Protein AF-A0A1S0TKR7-F1 (afdb_monomer_lite)

Secondary structure (DSSP, 8-state):
--HHHHHHHHHH-SSPPHHHHHHHHHHH-HHHHHHTTPPTTBTTB-SS-----

pLDDT: mean 96.0, std 5.03, range [64.12, 98.75]

Organism: Loa loa (NCBI:txid7209)

Structure (mmCIF, N/CA/C/O backbone):
data_AF-A0A1S0TKR7-F1
#
_entry.id   AF-A0A1S0TKR7-F1
#
loop_
_atom_site.group_PDB
_atom_site.id
_atom_site.type_symbol
_atom_site.label_atom_id
_atom_site.label_alt_id
_atom_site.label_comp_id
_atom_site.label_asym_id
_atom_site.label_entity_id
_atom_site.label_seq_id
_atom_site.pdbx_PDB_ins_code
_atom_site.Cartn_x
_atom_site.Cartn_y
_atom_site.Cartn_z
_atom_site.occupancy
_atom_site.B_iso_or_equiv
_atom_site.auth_seq_id
_atom_site.auth_comp_id
_atom_site.auth_asym_id
_atom_site.auth_atom_id
_atom_site.pdbx_PDB_model_num
ATOM 1 N N . MET A 1 1 ? 21.755 -2.665 -6.768 1.00 64.12 1 MET A N 1
ATOM 2 C CA . MET A 1 1 ? 21.042 -2.551 -8.059 1.00 64.12 1 MET A CA 1
ATOM 3 C C . MET A 1 1 ? 21.490 -1.242 -8.667 1.00 64.12 1 MET A C 1
ATOM 5 O O . MET A 1 1 ? 21.463 -0.251 -7.954 1.00 64.12 1 MET A O 1
ATOM 9 N N . ASN A 1 2 ? 21.985 -1.246 -9.898 1.00 90.50 2 ASN A N 1
ATOM 10 C CA . ASN A 1 2 ? 22.364 -0.007 -10.580 1.00 90.50 2 ASN A CA 1
ATOM 11 C C . ASN A 1 2 ? 21.089 0.736 -11.020 1.00 90.50 2 ASN A C 1
ATOM 13 O O . ASN A 1 2 ? 20.121 0.092 -11.434 1.00 90.50 2 ASN A O 1
ATOM 17 N N . ASP A 1 3 ? 21.098 2.066 -10.969 1.00 91.12 3 ASP A N 1
ATOM 18 C CA . ASP A 1 3 ? 20.011 2.946 -11.415 1.00 91.12 3 ASP A CA 1
ATOM 19 C C . ASP A 1 3 ? 19.456 2.566 -12.795 1.00 91.12 3 ASP A C 1
ATOM 21 O O . ASP A 1 3 ? 18.241 2.523 -12.989 1.00 91.12 3 ASP A O 1
ATOM 25 N N . LYS A 1 4 ? 20.318 2.184 -13.746 1.00 92.69 4 LYS A N 1
ATOM 26 C CA . LYS A 1 4 ? 19.890 1.754 -15.090 1.00 92.69 4 LYS A CA 1
ATOM 27 C C . LYS A 1 4 ? 18.998 0.511 -15.054 1.00 92.69 4 LYS A C 1
ATOM 29 O O . LYS A 1 4 ? 18.015 0.426 -15.790 1.00 92.69 4 LYS A O 1
ATOM 34 N N . GLU A 1 5 ? 19.313 -0.453 -14.194 1.00 91.38 5 GLU A N 1
ATOM 35 C CA . GLU A 1 5 ? 18.511 -1.670 -14.047 1.00 91.38 5 GLU A CA 1
ATOM 36 C C . GLU A 1 5 ? 17.197 -1.402 -13.317 1.00 91.38 5 GLU A C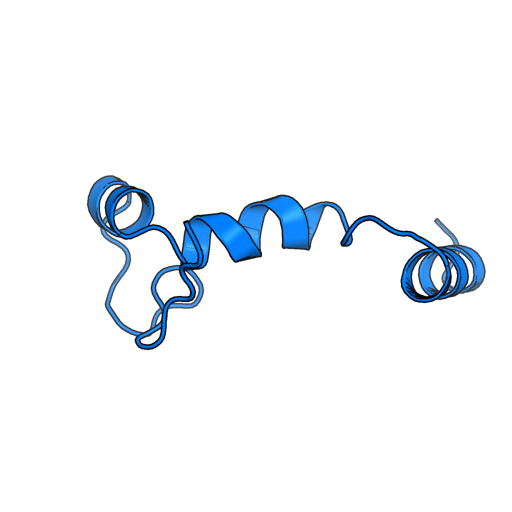 1
ATOM 38 O O . GLU A 1 5 ? 16.173 -1.988 -13.675 1.00 91.38 5 GLU A O 1
ATOM 43 N N . ALA A 1 6 ? 17.219 -0.511 -12.322 1.00 89.69 6 ALA A N 1
ATOM 44 C CA . ALA A 1 6 ? 16.024 -0.096 -11.597 1.00 89.69 6 ALA A CA 1
ATOM 45 C C . ALA A 1 6 ? 15.034 0.613 -12.534 1.00 89.69 6 ALA A C 1
ATOM 47 O O . ALA A 1 6 ? 13.858 0.251 -12.570 1.00 89.69 6 ALA A O 1
ATOM 48 N N . VAL A 1 7 ? 15.519 1.542 -13.366 1.00 94.12 7 VAL A N 1
ATOM 49 C CA . VAL A 1 7 ? 14.703 2.231 -14.378 1.00 94.12 7 VAL A CA 1
ATOM 50 C C . VAL A 1 7 ? 14.164 1.251 -15.417 1.00 94.12 7 VAL A C 1
ATOM 52 O O . VAL A 1 7 ? 12.986 1.325 -15.766 1.00 94.12 7 VAL A O 1
ATOM 55 N N . ARG A 1 8 ? 14.982 0.299 -15.887 1.00 94.62 8 ARG A N 1
ATOM 56 C CA . ARG A 1 8 ? 14.510 -0.744 -16.810 1.00 94.62 8 ARG A CA 1
ATOM 57 C C . ARG A 1 8 ? 13.364 -1.541 -16.190 1.00 94.62 8 ARG A C 1
ATOM 59 O O . ARG A 1 8 ? 12.313 -1.650 -16.809 1.00 94.62 8 ARG A O 1
ATOM 66 N N . LYS A 1 9 ? 13.538 -2.043 -14.961 1.00 93.31 9 LYS A N 1
ATOM 67 C CA . LYS A 1 9 ? 12.492 -2.802 -14.258 1.00 93.31 9 LYS A CA 1
ATOM 68 C C . LYS A 1 9 ? 11.219 -1.984 -14.061 1.00 93.31 9 LYS A C 1
ATOM 70 O O . LYS A 1 9 ? 10.145 -2.532 -14.252 1.00 93.31 9 LYS A O 1
ATOM 75 N N . LEU A 1 10 ? 11.322 -0.695 -13.731 1.00 93.75 10 LEU A N 1
ATOM 76 C CA . LEU A 1 10 ? 10.153 0.181 -13.598 1.00 93.75 10 LEU A CA 1
ATOM 77 C C . LEU A 1 10 ? 9.339 0.264 -14.901 1.00 93.75 10 LEU A C 1
ATOM 79 O O . LEU A 1 10 ? 8.119 0.353 -14.851 1.00 93.75 10 LEU A O 1
ATOM 83 N N . ARG A 1 11 ? 10.010 0.245 -16.058 1.00 95.06 11 ARG A N 1
ATOM 84 C CA . ARG A 1 11 ? 9.367 0.400 -17.371 1.00 95.06 11 ARG A CA 1
ATOM 85 C C . ARG A 1 11 ? 8.831 -0.898 -17.963 1.00 95.06 11 ARG A C 1
ATOM 87 O O . ARG A 1 11 ? 7.900 -0.838 -18.752 1.00 95.06 11 ARG A O 1
ATOM 94 N N . THR A 1 12 ? 9.446 -2.037 -17.653 1.00 96.44 12 THR A N 1
ATOM 95 C CA . THR A 1 12 ? 9.149 -3.308 -18.339 1.00 96.44 12 THR A CA 1
ATOM 96 C C . THR A 1 12 ? 8.526 -4.372 -17.442 1.00 96.44 12 THR A C 1
ATOM 98 O O . THR A 1 12 ? 8.192 -5.444 -17.929 1.00 96.44 12 THR A O 1
ATOM 101 N N . SER A 1 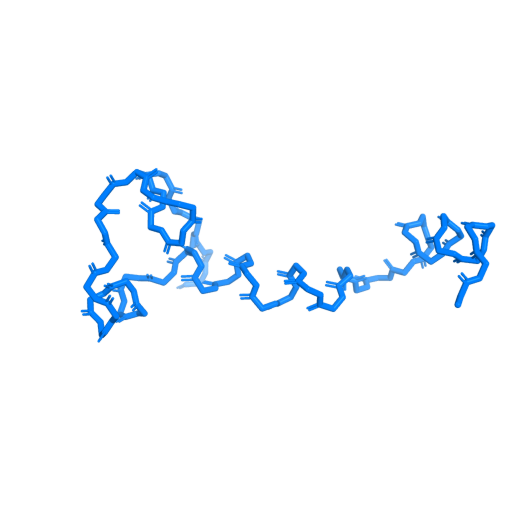13 ? 8.457 -4.154 -16.129 1.00 95.44 13 SER A N 1
ATOM 102 C CA . SER A 1 13 ? 7.876 -5.129 -15.205 1.00 95.44 13 SER A CA 1
ATOM 103 C C . SER A 1 13 ? 6.357 -5.012 -15.182 1.00 95.44 13 SER A C 1
ATOM 105 O O . SER A 1 13 ? 5.834 -3.946 -14.878 1.00 95.44 13 SER A O 1
ATOM 107 N N . GLU A 1 14 ? 5.667 -6.137 -15.363 1.00 97.19 14 GLU A N 1
ATOM 108 C CA . GLU A 1 14 ? 4.219 -6.266 -15.118 1.00 97.19 14 GLU A CA 1
ATOM 109 C C . GLU A 1 14 ? 3.851 -6.050 -13.640 1.00 97.19 14 GLU A C 1
ATOM 111 O O . GLU A 1 14 ? 2.727 -5.707 -13.285 1.00 97.19 14 GLU A O 1
ATOM 116 N N . HIS A 1 15 ? 4.818 -6.258 -12.744 1.00 95.81 15 HIS A N 1
ATOM 117 C CA . HIS A 1 15 ? 4.631 -6.100 -11.308 1.00 95.81 15 HIS A CA 1
ATOM 118 C C . HIS A 1 15 ? 5.135 -4.740 -10.831 1.00 95.81 15 HIS A C 1
ATOM 120 O O . HIS A 1 15 ? 6.235 -4.314 -11.199 1.00 95.81 15 HIS A O 1
ATOM 126 N N . SER A 1 16 ? 4.402 -4.123 -9.903 1.00 95.69 16 SER A N 1
ATOM 127 C CA . SER A 1 16 ? 4.870 -2.932 -9.191 1.00 95.69 16 SER A CA 1
ATOM 128 C C . SER A 1 16 ? 6.156 -3.211 -8.390 1.00 95.69 16 SER A C 1
ATOM 130 O O . SER A 1 16 ? 6.382 -4.347 -7.953 1.00 95.69 16 SER A O 1
ATOM 132 N N . PRO A 1 17 ? 6.985 -2.184 -8.113 1.00 94.94 17 PRO A N 1
ATOM 133 C CA . PRO A 1 17 ? 8.152 -2.326 -7.245 1.00 94.94 17 PRO A CA 1
ATOM 134 C C . PRO A 1 17 ? 7.788 -2.913 -5.875 1.00 94.94 17 PRO A C 1
ATOM 136 O O . PRO A 1 17 ? 6.723 -2.624 -5.329 1.00 94.94 17 PRO A O 1
ATOM 139 N N . GLY A 1 18 ? 8.690 -3.708 -5.290 1.00 94.12 18 GLY A N 1
ATOM 140 C CA . GLY A 1 18 ? 8.413 -4.478 -4.069 1.00 94.12 18 GLY A CA 1
ATOM 141 C C . GLY A 1 18 ? 7.877 -3.643 -2.898 1.00 94.12 18 GLY A C 1
ATOM 142 O O . GLY A 1 18 ? 6.917 -4.044 -2.249 1.00 94.12 18 GLY A O 1
ATOM 143 N N . SER A 1 19 ? 8.422 -2.445 -2.671 1.00 95.06 19 SER A N 1
ATOM 144 C CA . SER A 1 19 ? 7.943 -1.533 -1.623 1.00 95.06 19 SER A CA 1
ATOM 145 C C . SER A 1 19 ? 6.508 -1.043 -1.859 1.00 95.06 19 SER A C 1
ATOM 147 O O . SER A 1 19 ? 5.740 -0.910 -0.908 1.00 95.06 19 SER A O 1
ATOM 149 N N . ILE A 1 20 ? 6.126 -0.811 -3.118 1.00 96.81 20 ILE A N 1
ATOM 150 C CA . ILE A 1 20 ? 4.784 -0.357 -3.505 1.00 96.81 20 ILE A CA 1
ATOM 151 C C . ILE A 1 20 ? 3.767 -1.493 -3.388 1.00 96.81 20 ILE A C 1
ATOM 153 O O . ILE A 1 20 ? 2.639 -1.251 -2.969 1.00 96.81 20 ILE A O 1
ATOM 157 N N . ARG A 1 21 ? 4.177 -2.739 -3.659 1.00 97.44 21 ARG A N 1
ATOM 158 C CA . ARG A 1 21 ? 3.328 -3.929 -3.465 1.00 97.44 21 ARG A CA 1
ATOM 159 C C . ARG A 1 21 ? 2.875 -4.116 -2.017 1.00 97.44 21 ARG A C 1
ATOM 161 O O . ARG A 1 21 ? 1.834 -4.718 -1.796 1.00 97.44 21 ARG A O 1
ATOM 168 N N . VAL A 1 22 ? 3.636 -3.603 -1.050 1.00 97.75 22 VAL A N 1
ATOM 169 C CA . VAL A 1 22 ? 3.252 -3.602 0.368 1.00 97.75 22 VAL A CA 1
ATOM 170 C C . VAL A 1 22 ? 2.484 -2.328 0.704 1.00 97.75 22 VAL A C 1
ATOM 172 O O . VAL A 1 22 ? 1.343 -2.385 1.153 1.00 97.75 22 VAL A O 1
ATOM 175 N N . LYS A 1 23 ? 3.089 -1.161 0.455 1.00 98.31 23 LYS A N 1
ATOM 176 C CA . LYS A 1 23 ? 2.523 0.119 0.900 1.00 98.31 23 LYS A CA 1
ATOM 177 C C . LYS A 1 23 ? 1.194 0.447 0.225 1.00 98.31 23 LYS A C 1
ATOM 179 O O . LYS A 1 23 ? 0.286 0.902 0.907 1.00 98.31 23 LYS A O 1
ATOM 184 N N . GLY A 1 24 ? 1.059 0.204 -1.079 1.00 97.94 24 GLY A N 1
ATOM 185 C CA . GLY A 1 24 ? -0.143 0.544 -1.844 1.00 97.94 24 GLY A CA 1
ATOM 186 C C . GLY A 1 24 ? -1.394 -0.177 -1.327 1.00 97.94 24 GLY A C 1
ATOM 187 O O . GLY A 1 24 ? -2.308 0.489 -0.844 1.00 97.94 24 GLY A O 1
ATOM 188 N N . PRO A 1 25 ? -1.435 -1.523 -1.358 1.00 98.25 25 PRO A N 1
ATOM 189 C CA . PRO A 1 25 ? -2.586 -2.278 -0.867 1.00 98.25 25 PRO A CA 1
ATOM 190 C C . PRO A 1 25 ? -2.898 -2.025 0.612 1.00 98.25 25 PRO A C 1
ATOM 192 O O . PRO A 1 25 ? -4.062 -1.852 0.960 1.00 98.25 25 PRO A O 1
ATOM 195 N N . LEU A 1 26 ? -1.881 -1.937 1.478 1.00 98.44 26 LEU A N 1
ATOM 196 C CA . LEU A 1 26 ? -2.104 -1.687 2.906 1.00 98.44 26 LEU A CA 1
ATOM 197 C C . LEU A 1 26 ? -2.651 -0.281 3.179 1.00 98.44 26 LEU A C 1
ATOM 199 O O . LEU A 1 26 ? -3.501 -0.131 4.048 1.00 98.44 26 LEU A O 1
ATOM 203 N N . SER A 1 27 ? -2.251 0.729 2.400 1.00 98.56 27 SER A N 1
ATOM 204 C CA . SER A 1 27 ? -2.836 2.077 2.503 1.00 98.56 27 SER A CA 1
ATOM 205 C C . SER A 1 27 ? -4.319 2.094 2.107 1.00 98.56 27 SER A C 1
ATOM 207 O O . SER A 1 27 ? -5.108 2.863 2.659 1.00 98.56 27 SER A O 1
ATOM 209 N N . ASN A 1 28 ? -4.728 1.206 1.196 1.00 98.69 28 ASN A N 1
ATOM 210 C CA . ASN A 1 28 ? -6.128 1.026 0.804 1.00 98.69 28 ASN A CA 1
ATOM 211 C C . ASN A 1 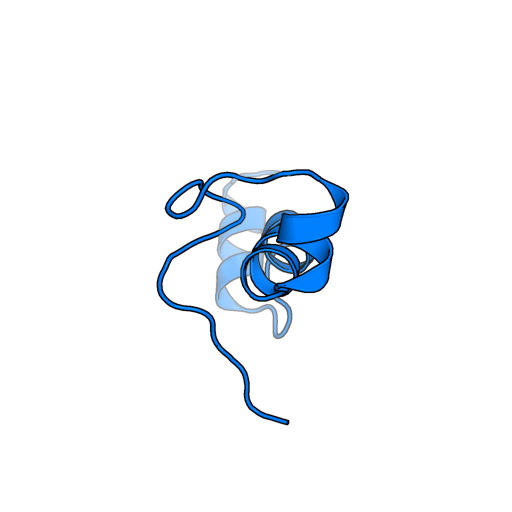28 ? -6.942 0.172 1.791 1.00 98.69 28 ASN A C 1
ATOM 213 O O . ASN A 1 28 ? -8.165 0.139 1.691 1.00 98.69 28 ASN A O 1
ATOM 217 N N . SER A 1 29 ? -6.305 -0.499 2.753 1.00 98.56 29 SER A N 1
ATOM 218 C CA . SER A 1 29 ? -6.995 -1.320 3.749 1.00 98.56 29 SER A CA 1
ATOM 219 C C . SER A 1 29 ? -7.441 -0.472 4.941 1.00 98.56 29 SER A C 1
ATOM 221 O O . SER A 1 29 ? -6.650 0.244 5.558 1.00 98.56 29 SER A O 1
ATOM 223 N N . GLU A 1 30 ? -8.727 -0.532 5.282 1.00 98.19 30 GLU A N 1
ATOM 224 C CA . GLU A 1 30 ? -9.221 0.045 6.536 1.00 98.19 30 GLU A CA 1
ATOM 225 C C . GLU A 1 30 ? -8.800 -0.783 7.749 1.00 98.19 30 GLU A C 1
ATOM 227 O O . GLU A 1 30 ? -8.468 -0.218 8.788 1.00 98.19 30 GLU A O 1
ATOM 232 N N .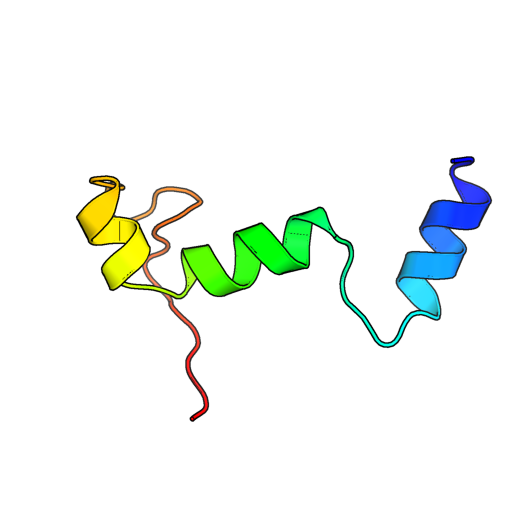 ASP A 1 31 ? -8.776 -2.109 7.618 1.00 98.56 31 ASP A N 1
ATOM 233 C CA . ASP A 1 31 ? -8.432 -3.013 8.717 1.00 98.56 31 ASP A CA 1
ATOM 234 C C . ASP A 1 31 ? -6.977 -2.846 9.138 1.00 98.56 31 ASP A C 1
ATOM 236 O O . ASP A 1 31 ? -6.682 -2.786 10.330 1.00 98.56 31 ASP A O 1
ATOM 240 N N . PHE A 1 32 ? -6.072 -2.670 8.170 1.00 98.69 32 PHE A N 1
ATOM 241 C CA . PHE A 1 32 ? -4.686 -2.321 8.459 1.00 98.69 32 PHE A CA 1
ATOM 242 C C . PHE A 1 32 ? -4.600 -0.994 9.224 1.00 98.69 32 PHE A C 1
ATOM 244 O O . PHE A 1 32 ? -3.948 -0.916 10.265 1.00 98.69 32 PHE A O 1
ATOM 251 N N . ALA A 1 33 ? -5.293 0.044 8.748 1.00 98.75 33 ALA A N 1
ATOM 252 C CA . ALA A 1 33 ? -5.277 1.343 9.408 1.00 98.75 33 ALA A CA 1
ATOM 253 C C . ALA A 1 33 ? -5.810 1.270 10.850 1.00 98.75 33 ALA A C 1
ATOM 255 O O . ALA A 1 33 ? -5.231 1.895 11.737 1.00 98.75 33 ALA A O 1
ATOM 256 N N . LYS A 1 34 ? -6.860 0.477 11.098 1.00 98.62 34 LYS A N 1
ATOM 257 C CA . LYS A 1 34 ? -7.417 0.236 12.439 1.00 98.62 34 LYS A CA 1
ATOM 258 C C . LYS A 1 34 ? -6.436 -0.526 13.327 1.00 98.62 34 LYS A C 1
ATOM 260 O O . LYS A 1 34 ? -6.140 -0.071 14.426 1.00 98.62 34 LYS A O 1
ATOM 265 N N . ALA A 1 35 ? -5.889 -1.642 12.844 1.00 98.75 35 ALA A N 1
ATOM 266 C CA . ALA A 1 35 ? -4.979 -2.491 13.613 1.00 98.75 35 ALA A CA 1
ATOM 267 C C . ALA A 1 35 ? -3.723 -1.742 14.088 1.00 98.75 35 ALA A C 1
ATOM 269 O O . ALA A 1 35 ? -3.220 -1.998 15.179 1.00 98.75 35 ALA A O 1
ATOM 270 N N . TYR A 1 36 ? -3.244 -0.791 13.284 1.00 98.50 36 TYR A N 1
ATOM 271 C CA . TYR A 1 36 ? -2.053 0.006 13.580 1.00 98.50 36 TYR A CA 1
ATOM 272 C C . TYR A 1 36 ? -2.365 1.440 14.024 1.00 98.50 36 TYR A C 1
ATOM 274 O O . TYR A 1 36 ? -1.452 2.260 14.098 1.00 98.50 36 TYR A O 1
ATOM 282 N N . ASN A 1 37 ? -3.631 1.758 14.320 1.00 98.56 37 ASN A N 1
ATOM 283 C CA . ASN A 1 37 ? -4.084 3.085 14.755 1.00 98.56 37 ASN A CA 1
ATOM 284 C C . ASN A 1 37 ? -3.563 4.237 13.871 1.00 98.56 37 ASN A C 1
ATOM 286 O O . ASN A 1 37 ? -3.166 5.294 14.363 1.00 98.56 37 ASN A O 1
ATOM 290 N N . CYS A 1 38 ? -3.532 4.031 12.553 1.00 98.56 38 CYS A N 1
ATOM 291 C CA . CYS A 1 38 ? -3.052 5.027 11.602 1.00 98.56 38 CYS A CA 1
ATOM 292 C C . CYS A 1 38 ? -4.039 6.210 11.521 1.00 98.56 38 CYS A C 1
ATOM 294 O O . CYS A 1 38 ? -5.188 6.004 11.111 1.00 98.56 38 CYS A O 1
ATOM 296 N N . PRO A 1 39 ? -3.621 7.455 11.830 1.00 98.44 39 PRO A N 1
ATOM 297 C CA . PRO A 1 39 ? -4.494 8.624 11.733 1.00 98.44 39 PRO A CA 1
ATOM 298 C C . PRO A 1 39 ? -4.992 8.846 10.303 1.00 98.44 39 PRO A C 1
ATOM 300 O O . PRO A 1 39 ? -4.258 8.583 9.344 1.00 98.44 39 PRO A O 1
ATOM 303 N N . LEU A 1 40 ? -6.215 9.359 10.147 1.00 98.12 40 LEU A N 1
ATOM 304 C CA . LEU A 1 40 ? -6.753 9.715 8.833 1.00 98.12 40 LEU A CA 1
ATOM 305 C C . LEU A 1 40 ? -5.852 10.757 8.150 1.00 98.12 40 LEU A C 1
ATOM 307 O O . LEU A 1 40 ? -5.441 11.734 8.770 1.00 98.12 40 LEU A O 1
ATOM 311 N N . GLY A 1 41 ? -5.538 10.533 6.876 1.00 97.88 41 GLY A N 1
ATOM 312 C CA . GLY A 1 41 ? -4.638 11.378 6.088 1.00 97.88 41 GLY A CA 1
ATOM 313 C C . GLY A 1 41 ? -3.152 11.041 6.245 1.00 97.88 41 GLY A C 1
ATOM 3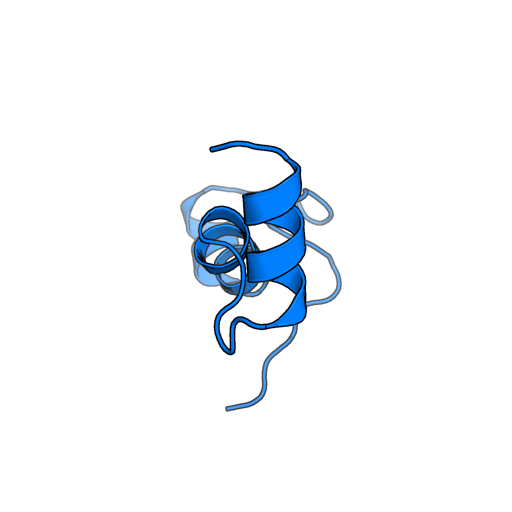14 O O . GLY A 1 41 ? -2.328 11.589 5.516 1.00 97.88 41 GLY A O 1
ATOM 315 N N . SER A 1 42 ? -2.783 10.122 7.145 1.00 98.38 42 SER A N 1
ATOM 316 C CA . SER A 1 42 ? -1.408 9.616 7.216 1.00 98.38 42 SER A CA 1
ATOM 317 C C . SER A 1 42 ? -1.048 8.803 5.959 1.00 98.38 42 SER A C 1
ATOM 319 O O . SER A 1 42 ? -1.945 8.290 5.283 1.00 98.38 42 SER A O 1
ATOM 321 N N . PRO A 1 43 ? 0.250 8.608 5.645 1.00 97.75 43 PRO A N 1
ATOM 322 C CA . PRO A 1 43 ? 0.662 7.889 4.436 1.00 97.75 43 PRO A CA 1
ATOM 323 C C . PRO A 1 43 ? 0.069 6.482 4.283 1.00 97.75 43 PRO A C 1
ATOM 325 O O . PRO A 1 43 ? -0.134 6.038 3.160 1.00 97.75 43 PRO A O 1
ATOM 328 N N . MET A 1 44 ? -0.219 5.796 5.395 1.00 98.44 44 MET A N 1
ATOM 329 C CA . MET A 1 44 ? -0.808 4.449 5.409 1.00 98.44 44 MET A CA 1
ATOM 330 C C . MET A 1 44 ? -2.319 4.446 5.703 1.00 98.44 44 MET A C 1
ATOM 332 O O . MET A 1 44 ? -2.924 3.383 5.815 1.00 98.44 44 MET A O 1
ATOM 336 N N . ASN A 1 45 ? -2.945 5.618 5.828 1.00 98.69 45 ASN A N 1
ATOM 337 C CA . ASN A 1 45 ? -4.394 5.766 5.926 1.00 98.69 45 ASN A CA 1
ATOM 338 C C . ASN A 1 45 ? -4.876 7.023 5.171 1.00 98.69 45 ASN A C 1
ATOM 340 O O . ASN A 1 45 ? -5.395 7.958 5.789 1.00 98.69 45 ASN A O 1
ATOM 344 N N . PRO A 1 46 ? -4.681 7.078 3.840 1.00 98.50 46 PRO A N 1
ATOM 345 C CA . PRO A 1 46 ? -5.160 8.182 3.021 1.00 98.50 46 PRO A CA 1
ATOM 346 C C . PRO A 1 46 ? -6.688 8.276 3.057 1.00 98.50 46 PRO A C 1
ATOM 348 O O . PRO A 1 46 ? -7.388 7.277 3.226 1.00 98.50 46 PRO A O 1
ATOM 351 N N . GLN A 1 47 ? -7.203 9.490 2.850 1.00 98.31 47 GLN A N 1
ATOM 352 C CA . GLN A 1 47 ? -8.645 9.749 2.824 1.00 98.31 47 GLN A CA 1
ATOM 353 C C . GLN A 1 47 ? -9.343 9.067 1.639 1.00 98.31 47 GLN A C 1
ATOM 355 O O . GLN A 1 47 ? -10.474 8.609 1.768 1.00 98.31 47 GLN A O 1
ATOM 360 N N . HIS A 1 48 ? -8.659 8.965 0.498 1.00 98.06 48 HIS A N 1
ATOM 361 C CA . HIS A 1 48 ? -9.143 8.243 -0.673 1.00 98.06 48 HIS A CA 1
ATOM 362 C C . HIS A 1 48 ? -8.494 6.860 -0.729 1.00 98.06 48 HIS A C 1
ATOM 364 O O . HIS A 1 48 ? -7.273 6.752 -0.842 1.00 98.06 48 HIS A O 1
ATOM 370 N N . LYS A 1 49 ? -9.320 5.813 -0.660 1.00 98.06 49 LYS A N 1
ATOM 371 C CA . LYS A 1 49 ? -8.902 4.411 -0.764 1.00 98.06 49 LYS A CA 1
ATOM 372 C C . LYS A 1 49 ? -9.493 3.790 -2.026 1.00 98.06 49 LYS A C 1
ATOM 374 O O . LYS A 1 49 ? -10.658 4.015 -2.346 1.00 98.06 49 LYS A O 1
ATOM 379 N N . CYS A 1 50 ? -8.693 3.000 -2.733 1.00 97.88 50 CYS A N 1
ATOM 380 C CA . CYS A 1 50 ? -9.125 2.279 -3.928 1.00 97.88 50 CYS A CA 1
ATOM 381 C C . CYS A 1 50 ? -9.604 0.867 -3.570 1.00 97.88 50 CYS A C 1
ATOM 383 O O . CYS A 1 50 ? -8.915 0.144 -2.848 1.00 97.88 50 CYS A O 1
ATOM 385 N N . ARG A 1 51 ? -10.732 0.440 -4.144 1.00 96.31 51 ARG A N 1
ATOM 386 C CA . ARG A 1 51 ? -11.248 -0.934 -4.077 1.00 96.31 51 ARG A CA 1
ATOM 387 C C . ARG A 1 51 ? -11.945 -1.272 -5.396 1.00 96.31 51 ARG A C 1
ATOM 389 O O . ARG A 1 51 ? -12.604 -0.410 -5.965 1.00 96.31 51 ARG A O 1
ATOM 396 N N . VAL A 1 52 ? -11.763 -2.498 -5.885 1.00 96.31 52 VAL A N 1
ATOM 397 C CA . VAL A 1 52 ? -12.300 -2.941 -7.187 1.00 96.31 52 VAL A CA 1
ATO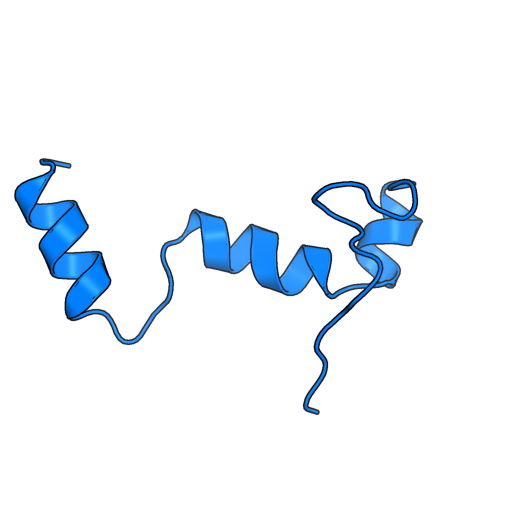M 398 C C . VAL A 1 52 ? -13.222 -4.149 -7.032 1.00 96.31 52 VAL A C 1
ATOM 400 O O . VAL A 1 52 ? -14.337 -4.122 -7.538 1.00 96.31 52 VAL A O 1
ATOM 403 N N . TRP A 1 53 ? -12.761 -5.181 -6.324 1.00 94.06 53 TRP A N 1
ATOM 404 C CA . TRP A 1 53 ? -13.543 -6.364 -5.946 1.00 94.06 53 TRP A CA 1
ATOM 405 C C . TRP A 1 53 ? -14.309 -6.106 -4.640 1.00 94.06 53 TRP A C 1
ATOM 407 O O . TRP A 1 53 ? -15.424 -6.630 -4.452 1.00 94.06 53 TRP A O 1
#

InterPro domains:
  IPR000718 Peptidase M13 [PS51885] (1-53)
  IPR000718 Peptidase M13 [PTHR11733] (11-50)
  IPR018497 Peptidase M13, C-terminal domain [PF01431] (3-52)
  IPR024079 Metallopeptidase, catalytic domain superfamily [G3DSA:3.40.390.10] (1-53)

Radius of gyration: 14.11 Å; chains: 1; bounding box: 36×18×33 Å

Sequence (53 aa):
MNDKEAVRKLRTSEHSPGSIRVKGPLSNSEDFAKAYNCPLGSPMNPQHKCRVW

Foldseek 3Di:
DDPVVVVVCCPPPPDDPPVCVPQQVQLLDPVSCVVVVPDECHSRPDPDHDDDD